Protein AF-A0A8X6TPV7-F1 (afdb_monomer)

Structure (mmCIF, N/CA/C/O backbone):
data_AF-A0A8X6TPV7-F1
#
_en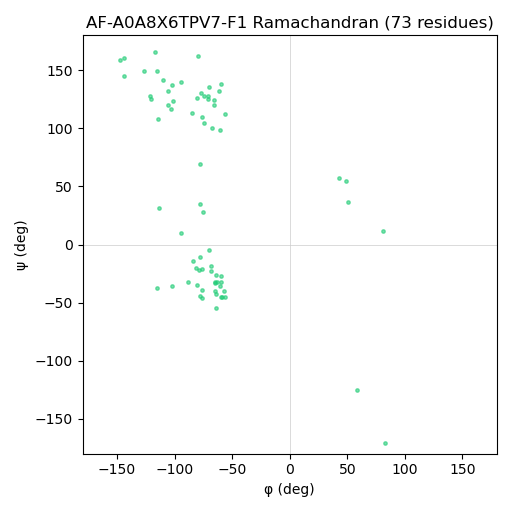try.id   AF-A0A8X6TPV7-F1
#
loop_
_atom_site.group_PDB
_atom_site.id
_atom_site.type_symbol
_atom_site.label_atom_id
_atom_site.label_alt_id
_atom_site.label_comp_id
_atom_site.label_asym_id
_atom_site.label_entity_id
_atom_site.label_seq_id
_atom_site.pdbx_PDB_ins_code
_atom_site.Cartn_x
_atom_site.Cartn_y
_atom_site.Cartn_z
_atom_site.occupancy
_atom_site.B_iso_or_equiv
_atom_site.auth_seq_id
_atom_site.auth_comp_id
_atom_site.auth_asym_id
_atom_site.auth_atom_id
_atom_site.pdbx_PDB_model_num
ATOM 1 N N . MET A 1 1 ? 7.613 26.740 5.950 1.00 36.66 1 MET A N 1
ATOM 2 C CA . MET A 1 1 ? 6.735 25.696 5.382 1.00 36.66 1 MET A CA 1
ATOM 3 C C . MET A 1 1 ? 7.160 25.526 3.939 1.00 36.66 1 MET A C 1
ATOM 5 O O . MET A 1 1 ? 7.115 26.508 3.214 1.00 36.66 1 MET A O 1
ATOM 9 N N . ALA A 1 2 ? 7.725 24.374 3.569 1.00 44.19 2 ALA A N 1
ATOM 10 C CA . ALA A 1 2 ? 8.163 24.157 2.194 1.00 44.19 2 ALA A CA 1
ATOM 11 C C . ALA A 1 2 ? 6.925 24.147 1.296 1.00 44.19 2 ALA A C 1
ATOM 13 O O . ALA A 1 2 ? 6.009 23.358 1.514 1.00 44.19 2 ALA A O 1
ATOM 14 N N . ASP A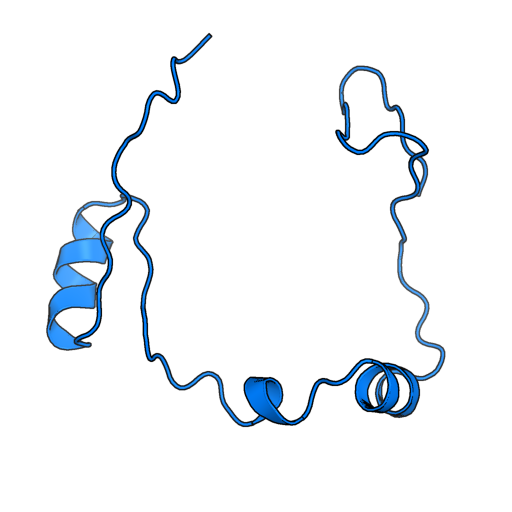 1 3 ? 6.887 25.071 0.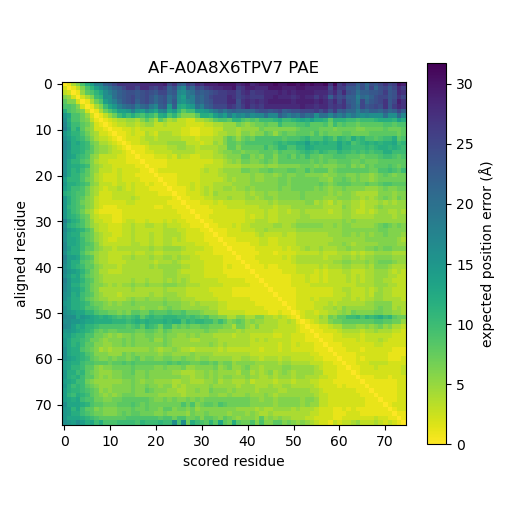346 1.00 43.22 3 ASP A N 1
ATOM 15 C CA . ASP A 1 3 ? 5.844 25.159 -0.659 1.00 43.22 3 ASP A CA 1
ATOM 16 C C . ASP A 1 3 ? 5.968 23.934 -1.582 1.00 43.22 3 ASP A C 1
ATOM 18 O O . ASP A 1 3 ? 6.848 23.864 -2.439 1.00 43.22 3 ASP A O 1
ATOM 22 N N . ILE A 1 4 ? 5.122 22.919 -1.366 1.00 55.22 4 ILE A N 1
ATOM 23 C CA . ILE A 1 4 ? 5.012 21.707 -2.204 1.00 55.22 4 ILE A CA 1
ATOM 24 C C . ILE A 1 4 ? 4.209 22.041 -3.479 1.00 55.22 4 ILE A C 1
ATOM 26 O O . ILE A 1 4 ? 3.432 21.238 -3.998 1.00 55.22 4 ILE A O 1
ATOM 30 N N . SER A 1 5 ? 4.371 23.258 -3.995 1.00 52.53 5 SER A N 1
ATOM 31 C CA . SER A 1 5 ? 3.839 23.684 -5.278 1.00 52.53 5 SER A CA 1
ATOM 32 C C . SER A 1 5 ? 4.428 22.805 -6.386 1.00 52.53 5 SER A C 1
ATOM 34 O O . SER A 1 5 ? 5.565 22.961 -6.825 1.00 52.53 5 SER A O 1
ATOM 36 N N . LYS A 1 6 ? 3.630 21.808 -6.788 1.00 56.38 6 LYS A N 1
ATOM 37 C CA . LYS A 1 6 ? 3.608 21.141 -8.098 1.00 56.38 6 LYS A CA 1
ATOM 38 C C . LYS A 1 6 ? 4.978 20.820 -8.705 1.00 56.38 6 LYS A C 1
ATOM 40 O O . LYS A 1 6 ? 5.254 21.177 -9.851 1.00 56.38 6 LYS A O 1
ATOM 45 N N . LYS A 1 7 ? 5.827 20.065 -8.004 1.00 60.09 7 LYS A N 1
ATOM 46 C CA . LYS A 1 7 ? 6.941 19.402 -8.693 1.00 60.09 7 LYS A CA 1
ATOM 47 C C . LYS A 1 7 ? 6.382 18.196 -9.451 1.00 60.09 7 LYS A C 1
ATOM 49 O O . LYS A 1 7 ? 5.929 17.234 -8.838 1.00 60.09 7 LYS A O 1
ATOM 54 N N . GLN A 1 8 ? 6.367 18.279 -10.780 1.00 78.94 8 GLN A N 1
ATOM 55 C CA . GLN A 1 8 ? 5.929 17.195 -11.661 1.00 78.94 8 GLN A CA 1
ATOM 56 C C . GLN A 1 8 ? 6.761 15.933 -11.369 1.00 78.94 8 GLN A C 1
ATOM 58 O O . GLN A 1 8 ? 7.967 15.912 -11.622 1.00 78.94 8 GLN A O 1
ATOM 63 N N . ILE A 1 9 ? 6.136 14.887 -10.822 1.00 84.62 9 I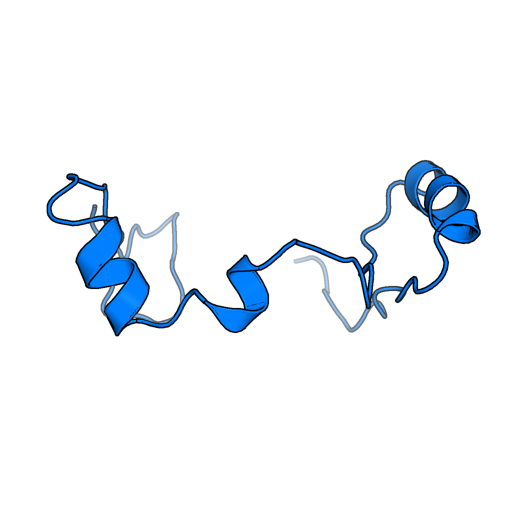LE A N 1
ATOM 64 C CA . ILE A 1 9 ? 6.802 13.597 -10.603 1.00 84.62 9 ILE A CA 1
ATOM 65 C C . ILE A 1 9 ? 7.028 12.945 -11.969 1.00 84.62 9 ILE A C 1
ATOM 67 O O . ILE A 1 9 ? 6.104 12.838 -12.776 1.00 84.62 9 ILE A O 1
ATOM 71 N N . SER A 1 10 ? 8.266 12.532 -12.241 1.00 89.88 10 SER A N 1
ATOM 72 C CA . SER A 1 10 ? 8.613 11.902 -13.517 1.00 89.88 10 SER A CA 1
ATOM 73 C C . SER A 1 10 ? 7.990 10.511 -13.618 1.00 89.88 10 SER A C 1
ATOM 75 O O . SER A 1 10 ? 8.044 9.744 -12.658 1.00 89.88 10 SER A O 1
ATOM 77 N N . ILE A 1 11 ? 7.409 10.184 -14.773 1.00 90.75 11 ILE A N 1
ATOM 78 C CA . ILE A 1 11 ? 6.866 8.853 -15.065 1.00 90.75 11 ILE A CA 1
ATOM 79 C C . ILE A 1 11 ? 7.880 8.113 -15.932 1.00 90.75 11 ILE A C 1
ATOM 81 O O . ILE A 1 11 ? 8.245 8.594 -17.000 1.00 90.75 11 ILE A O 1
ATOM 85 N N . VAL A 1 12 ? 8.305 6.946 -15.467 1.00 91.31 12 VAL A N 1
ATOM 86 C CA . VAL A 1 12 ? 9.199 6.024 -16.164 1.00 91.31 12 VAL A CA 1
ATOM 87 C C . VAL A 1 12 ? 8.368 4.849 -16.650 1.00 91.31 12 VAL A C 1
ATOM 89 O O . VAL A 1 12 ? 7.562 4.312 -15.893 1.00 91.31 12 VAL A O 1
ATOM 92 N N . ILE A 1 13 ? 8.533 4.465 -17.912 1.00 89.75 13 ILE A N 1
ATOM 93 C CA . ILE A 1 13 ? 7.811 3.328 -18.507 1.00 89.75 13 ILE A CA 1
ATOM 94 C C . ILE A 1 13 ? 8.794 2.226 -18.894 1.00 89.75 13 ILE A C 1
ATOM 96 O O . ILE A 1 13 ? 8.493 1.045 -18.746 1.00 89.75 13 ILE A O 1
ATOM 100 N N . LYS A 1 14 ? 9.975 2.608 -19.384 1.00 89.44 14 LYS A N 1
ATOM 101 C CA . LYS A 1 14 ? 10.968 1.675 -19.898 1.00 89.44 14 LYS A CA 1
ATOM 102 C C . LYS A 1 14 ? 11.978 1.307 -18.819 1.00 89.44 14 LYS A C 1
ATOM 104 O O . LYS A 1 14 ? 12.410 2.161 -18.044 1.00 89.44 14 LYS A O 1
ATOM 109 N N . ALA A 1 15 ? 12.358 0.033 -18.772 1.00 86.00 15 ALA A N 1
ATOM 110 C CA . ALA A 1 15 ? 13.262 -0.476 -17.747 1.00 86.00 15 ALA A CA 1
ATOM 111 C C . ALA A 1 15 ? 14.663 0.146 -17.851 1.00 86.00 15 ALA A C 1
ATOM 113 O O . ALA A 1 15 ? 15.304 0.388 -16.832 1.00 86.00 15 ALA A O 1
ATOM 114 N N . GLU A 1 16 ? 15.106 0.475 -19.065 1.00 90.12 16 GLU A N 1
ATOM 115 C CA . GLU A 1 16 ? 16.448 1.000 -19.338 1.00 90.12 16 GLU A CA 1
ATOM 116 C C . GLU A 1 16 ? 16.650 2.413 -18.770 1.00 90.12 16 GLU A C 1
ATOM 118 O O . GLU A 1 16 ? 17.771 2.833 -18.497 1.00 90.12 16 GLU A O 1
ATOM 123 N N . GLU A 1 17 ? 15.563 3.155 -18.556 1.00 89.75 17 GLU A N 1
ATOM 124 C CA . GLU A 1 17 ? 15.605 4.509 -18.001 1.00 89.75 17 GLU A CA 1
ATOM 125 C C . GLU A 1 17 ? 15.734 4.493 -16.469 1.00 89.75 17 GLU A C 1
ATOM 127 O O . GLU A 1 17 ? 16.163 5.483 -15.873 1.00 89.75 17 GLU A O 1
ATOM 132 N N . ILE A 1 18 ? 15.384 3.376 -15.817 1.00 90.75 18 ILE A N 1
ATOM 133 C CA . ILE A 1 18 ? 15.266 3.279 -14.356 1.00 90.75 18 ILE A CA 1
ATOM 134 C C . ILE A 1 18 ? 16.581 3.633 -13.658 1.00 90.75 18 ILE A C 1
ATOM 136 O O . ILE A 1 18 ? 16.558 4.383 -12.681 1.00 90.75 18 ILE A O 1
ATOM 140 N N . ASP A 1 19 ? 17.717 3.117 -14.127 1.00 93.25 19 ASP A N 1
ATOM 141 C CA . ASP A 1 19 ? 18.997 3.326 -13.442 1.00 93.25 19 ASP A CA 1
ATOM 142 C C . ASP A 1 19 ? 19.413 4.803 -13.459 1.00 93.25 19 ASP A C 1
ATOM 144 O O . ASP A 1 19 ? 19.768 5.355 -12.415 1.00 93.25 19 ASP A O 1
ATOM 148 N N . GLY A 1 20 ? 19.193 5.501 -14.577 1.00 91.81 20 GLY A N 1
ATOM 149 C CA . GLY A 1 20 ? 19.399 6.950 -14.657 1.00 91.81 20 GLY A CA 1
ATOM 150 C C . GLY A 1 20 ? 18.461 7.759 -13.748 1.00 91.81 20 GLY A C 1
ATOM 151 O O . GLY A 1 20 ? 18.805 8.862 -13.320 1.00 91.81 20 GLY A O 1
ATOM 152 N N . PHE A 1 21 ? 17.275 7.238 -13.412 1.00 91.19 21 PHE A N 1
ATOM 153 C CA . PHE A 1 21 ? 16.386 7.850 -12.415 1.00 91.19 21 PHE A CA 1
ATOM 154 C C . PHE A 1 21 ? 16.795 7.532 -10.971 1.00 91.19 21 PHE A C 1
ATOM 156 O O . PHE A 1 21 ? 16.686 8.413 -10.114 1.00 91.19 21 PHE A O 1
ATOM 163 N N . LYS A 1 22 ? 17.317 6.330 -10.693 1.00 91.88 22 LYS A N 1
ATOM 164 C CA . LYS A 1 22 ? 17.856 5.968 -9.369 1.00 91.88 22 LYS A CA 1
ATOM 165 C C . LYS A 1 22 ? 19.010 6.886 -8.968 1.00 91.88 22 LYS A C 1
ATOM 167 O O . LYS A 1 22 ? 19.028 7.388 -7.844 1.00 91.88 22 LYS A O 1
ATOM 172 N N . GLU A 1 23 ? 19.936 7.153 -9.887 1.00 95.19 23 GLU A N 1
ATOM 173 C CA . GLU A 1 23 ? 21.108 8.006 -9.641 1.00 95.19 23 GLU A CA 1
ATOM 174 C C . GLU A 1 23 ? 20.736 9.437 -9.230 1.00 95.19 23 GLU A C 1
ATOM 176 O O . GLU A 1 23 ? 21.408 10.040 -8.393 1.00 95.19 23 GLU A O 1
ATOM 181 N N . LYS A 1 24 ? 19.616 9.964 -9.744 1.00 92.25 24 LYS A N 1
ATOM 182 C CA . LYS A 1 24 ? 19.118 11.309 -9.413 1.00 92.25 24 LYS A CA 1
ATOM 183 C C . LYS A 1 24 ? 18.625 11.435 -7.972 1.00 92.25 24 LYS A C 1
ATOM 185 O O . LYS A 1 24 ? 18.481 12.558 -7.497 1.00 92.25 24 LYS A O 1
ATOM 190 N N . ARG A 1 25 ? 18.335 10.318 -7.286 1.00 91.31 25 ARG A N 1
ATOM 191 C CA . ARG A 1 25 ? 17.778 10.285 -5.918 1.00 91.31 25 ARG A CA 1
ATOM 192 C C . ARG A 1 25 ? 16.535 11.171 -5.753 1.00 91.31 25 ARG A C 1
ATOM 194 O O . ARG A 1 25 ? 16.334 11.800 -4.716 1.00 91.31 25 ARG A O 1
ATOM 201 N N . LEU A 1 26 ? 15.703 11.226 -6.792 1.00 89.50 26 LEU A N 1
ATOM 202 C CA . LEU A 1 26 ? 14.434 11.950 -6.799 1.00 89.50 26 LEU A CA 1
ATOM 203 C C . LEU A 1 26 ? 13.267 10.968 -6.955 1.00 89.50 26 LEU A C 1
ATOM 205 O O . LEU A 1 26 ? 13.429 9.945 -7.621 1.00 89.50 26 LEU A O 1
ATOM 209 N N . PRO A 1 27 ? 12.083 11.274 -6.393 1.00 91.62 27 PRO A N 1
ATOM 210 C CA . PRO A 1 27 ? 10.896 10.454 -6.600 1.00 91.62 27 PRO A CA 1
ATOM 211 C C . PRO A 1 27 ? 10.508 10.366 -8.082 1.00 91.62 27 PRO A C 1
ATOM 213 O O . PRO A 1 27 ? 10.493 11.374 -8.793 1.00 91.62 27 PRO A O 1
ATOM 216 N N . PHE A 1 28 ? 10.131 9.169 -8.524 1.00 92.94 28 PHE A N 1
ATOM 217 C CA . PHE A 1 28 ? 9.560 8.903 -9.844 1.00 92.94 28 PHE A CA 1
ATOM 218 C C . PHE A 1 28 ? 8.494 7.802 -9.743 1.00 92.94 28 PHE A C 1
ATOM 220 O O . PHE A 1 28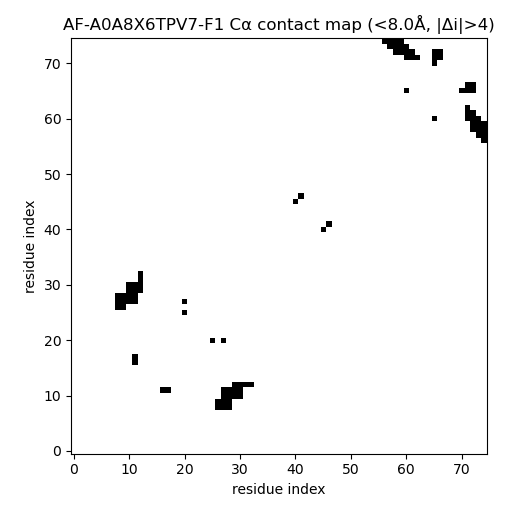 ? 8.464 7.042 -8.776 1.00 92.94 28 PHE A O 1
ATOM 227 N N . VAL A 1 29 ? 7.612 7.717 -10.739 1.00 93.44 29 VAL A N 1
ATOM 228 C CA . VAL A 1 29 ? 6.590 6.667 -10.859 1.00 93.44 29 VAL A CA 1
ATOM 229 C C . VAL A 1 29 ? 7.010 5.699 -11.952 1.00 93.44 29 VAL A C 1
ATOM 231 O O . VAL A 1 29 ? 7.109 6.101 -13.106 1.00 93.44 29 VAL A O 1
ATOM 234 N N . LEU A 1 30 ? 7.197 4.424 -11.616 1.00 94.25 30 LEU A N 1
ATOM 235 C CA . LEU A 1 30 ? 7.346 3.364 -12.611 1.00 94.25 30 LEU A CA 1
ATOM 236 C C . LEU A 1 30 ? 5.959 2.868 -13.038 1.00 94.25 30 LEU A C 1
ATOM 238 O O . LEU A 1 30 ? 5.224 2.286 -12.241 1.00 94.25 30 LEU A O 1
ATOM 242 N N . ARG A 1 31 ? 5.584 3.115 -14.291 1.00 94.25 31 ARG A N 1
ATOM 243 C CA . ARG A 1 31 ? 4.285 2.744 -14.859 1.00 94.25 31 ARG A CA 1
ATOM 244 C C . ARG A 1 31 ? 4.421 1.498 -15.728 1.00 94.25 31 ARG A C 1
ATOM 246 O O . ARG A 1 31 ? 5.333 1.405 -16.535 1.00 94.25 31 ARG A O 1
ATOM 253 N N . GLY A 1 32 ? 3.468 0.576 -15.595 1.00 91.06 32 GLY A N 1
ATOM 254 C CA . GLY A 1 32 ? 3.449 -0.666 -16.375 1.00 91.06 32 GLY A CA 1
ATOM 255 C C . GLY A 1 32 ? 4.363 -1.766 -15.830 1.00 91.06 32 GLY A C 1
ATOM 256 O O . GLY A 1 32 ? 4.567 -2.768 -16.506 1.00 91.06 32 GLY A O 1
ATOM 257 N N . ALA A 1 33 ? 4.899 -1.607 -14.615 1.00 91.69 33 ALA A N 1
ATOM 258 C CA . ALA A 1 33 ? 5.616 -2.684 -13.946 1.00 91.69 33 ALA A CA 1
ATOM 259 C C . ALA A 1 33 ? 4.689 -3.886 -13.717 1.00 91.69 33 ALA A C 1
ATOM 261 O O . ALA A 1 33 ? 3.583 -3.737 -13.194 1.00 91.69 33 ALA A O 1
ATOM 262 N N . ASN A 1 34 ? 5.162 -5.080 -14.070 1.00 92.81 34 ASN A N 1
ATOM 263 C CA . ASN A 1 34 ? 4.484 -6.318 -13.718 1.00 92.81 34 ASN A CA 1
ATOM 264 C C . ASN A 1 34 ? 4.699 -6.601 -12.222 1.00 92.81 34 ASN A C 1
ATOM 266 O O . ASN A 1 34 ? 5.785 -7.014 -11.821 1.00 92.81 34 ASN A O 1
ATOM 270 N N . ILE A 1 35 ? 3.665 -6.372 -11.410 1.00 95.06 35 ILE A N 1
ATOM 271 C CA . ILE A 1 35 ? 3.670 -6.641 -9.961 1.00 95.06 35 ILE A CA 1
ATOM 272 C C . ILE A 1 35 ? 3.098 -8.026 -9.607 1.00 95.06 35 ILE A C 1
ATOM 274 O O . ILE A 1 35 ? 2.882 -8.336 -8.437 1.00 95.06 35 ILE A O 1
ATOM 278 N N . GLY A 1 36 ? 2.873 -8.876 -10.613 1.00 97.00 36 GLY A N 1
ATOM 279 C CA . GLY A 1 36 ? 2.268 -10.196 -10.473 1.00 97.00 36 GLY A CA 1
ATOM 280 C C . GLY A 1 36 ? 0.738 -10.164 -10.420 1.00 97.00 36 GLY A C 1
ATOM 281 O O . GLY A 1 36 ? 0.098 -9.139 -10.647 1.00 97.00 36 GL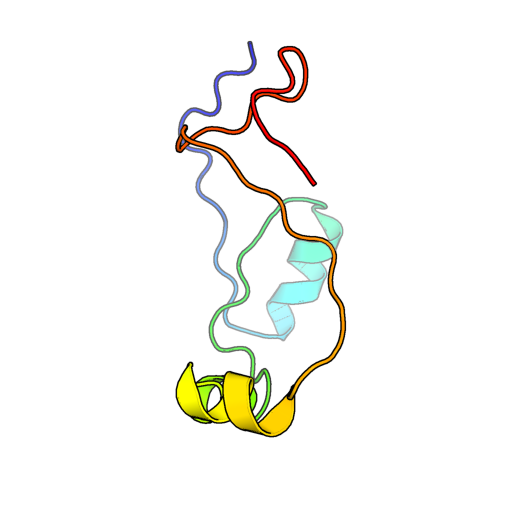Y A O 1
ATOM 282 N N . CYS A 1 37 ? 0.134 -11.314 -10.100 1.00 96.75 37 CYS A N 1
ATOM 283 C CA . CYS A 1 37 ? -1.324 -11.496 -10.142 1.00 96.75 37 CYS A CA 1
ATOM 284 C C . CYS A 1 37 ? -2.108 -10.740 -9.052 1.00 96.75 37 CYS A C 1
ATOM 286 O O . CYS A 1 37 ? -3.338 -10.770 -9.057 1.00 96.75 37 CYS A O 1
ATOM 288 N N . CYS A 1 38 ? -1.430 -10.068 -8.113 1.00 96.38 38 CYS A N 1
ATOM 289 C CA . CYS A 1 38 ? -2.089 -9.318 -7.041 1.00 96.38 38 CYS A CA 1
ATOM 290 C C . CYS A 1 38 ? -2.991 -8.205 -7.591 1.00 96.38 38 CYS A C 1
ATOM 292 O O . CYS A 1 38 ? -4.083 -8.007 -7.067 1.00 96.38 38 CYS A O 1
ATOM 294 N N . ALA A 1 39 ? -2.582 -7.559 -8.689 1.00 95.06 39 ALA A N 1
ATOM 295 C CA . ALA A 1 39 ? -3.334 -6.485 -9.334 1.00 95.06 39 ALA A CA 1
ATOM 296 C C . ALA A 1 39 ? -4.731 -6.919 -9.811 1.00 95.06 39 ALA A C 1
ATOM 298 O O . ALA A 1 39 ? -5.634 -6.092 -9.893 1.00 95.06 39 ALA A O 1
ATOM 299 N N . GLU A 1 40 ? -4.909 -8.207 -10.113 1.00 96.12 40 GLU A N 1
ATOM 300 C CA . GLU A 1 40 ? -6.167 -8.774 -10.611 1.00 96.12 40 GLU A CA 1
ATOM 301 C C . GLU A 1 40 ? -6.936 -9.515 -9.511 1.00 96.12 40 GLU A C 1
ATOM 303 O O . GLU A 1 40 ? -8.164 -9.497 -9.485 1.00 96.12 40 GLU A O 1
ATOM 308 N N . LYS A 1 41 ? -6.223 -10.181 -8.593 1.00 97.19 41 LYS A N 1
ATOM 309 C CA . LYS A 1 41 ? -6.833 -11.074 -7.598 1.00 97.19 41 LYS A CA 1
ATOM 310 C C . LYS A 1 41 ? -7.272 -10.386 -6.312 1.00 97.19 41 LYS A C 1
ATOM 312 O O . LYS A 1 41 ? -8.216 -10.857 -5.684 1.00 97.19 41 LYS A O 1
ATOM 317 N N . TRP A 1 42 ? -6.583 -9.333 -5.871 1.00 97.19 42 TRP A N 1
ATOM 318 C CA . TRP A 1 42 ? -6.776 -8.748 -4.538 1.00 97.19 42 TRP A CA 1
ATOM 319 C C . TRP A 1 42 ? -8.027 -7.863 -4.457 1.00 97.19 42 TRP A C 1
ATOM 321 O O . TRP A 1 42 ? -7.959 -6.645 -4.309 1.00 97.19 42 TRP A O 1
ATOM 331 N N . THR A 1 43 ? -9.191 -8.502 -4.537 1.00 97.00 43 THR A N 1
ATOM 332 C CA . THR A 1 43 ? -10.485 -7.906 -4.191 1.00 97.00 43 THR A CA 1
ATOM 333 C C . THR A 1 43 ? -10.685 -7.905 -2.673 1.00 97.00 43 THR A C 1
ATOM 335 O O . THR A 1 43 ? -10.033 -8.666 -1.957 1.00 97.00 43 THR A O 1
ATOM 338 N N . SER A 1 44 ? -11.613 -7.089 -2.162 1.00 95.44 44 SER A N 1
ATOM 339 C CA . SER A 1 44 ? -11.945 -7.080 -0.727 1.00 95.44 44 SER A CA 1
ATOM 340 C C . SER A 1 44 ? -12.390 -8.455 -0.218 1.00 95.44 44 SER A C 1
ATOM 342 O O . SER A 1 44 ? -11.965 -8.867 0.859 1.00 95.44 44 SER A O 1
ATOM 344 N N . VAL A 1 45 ? -13.179 -9.186 -1.014 1.00 96.38 45 VAL A N 1
ATOM 345 C CA . VAL A 1 45 ? -13.640 -10.548 -0.698 1.00 96.38 45 VAL A CA 1
ATOM 346 C C . VAL A 1 45 ? -12.455 -11.506 -0.623 1.00 96.38 45 VAL A C 1
ATOM 348 O O . VAL A 1 45 ? -12.232 -12.108 0.424 1.00 96.38 45 VAL A O 1
ATOM 351 N N . TYR A 1 46 ? -11.633 -11.562 -1.676 1.00 96.50 46 TYR A N 1
ATOM 352 C CA . TYR A 1 46 ? -10.457 -12.437 -1.723 1.00 96.50 46 TYR A CA 1
ATOM 353 C C . TYR A 1 46 ? -9.507 -12.180 -0.550 1.00 96.50 46 TYR A C 1
ATOM 355 O O . TYR A 1 46 ? -9.048 -13.114 0.101 1.00 96.50 46 TYR A O 1
ATOM 363 N N . LEU A 1 47 ? -9.221 -10.909 -0.251 1.00 96.00 47 LEU A N 1
ATOM 364 C CA . LEU A 1 47 ? -8.351 -10.548 0.865 1.00 96.00 47 LEU A CA 1
ATOM 365 C C . LEU A 1 47 ? -8.950 -10.974 2.211 1.00 96.00 47 LEU A C 1
ATOM 367 O O . LEU A 1 47 ? -8.224 -11.517 3.035 1.00 96.00 47 LEU A O 1
ATOM 371 N N . SER A 1 48 ? -10.257 -10.783 2.422 1.00 94.00 48 SER A N 1
ATOM 372 C CA . SER A 1 48 ? -10.925 -11.187 3.668 1.00 94.00 48 SER A CA 1
ATOM 373 C C . SER A 1 48 ? -10.930 -12.706 3.882 1.00 94.00 48 SER A C 1
ATOM 375 O O . SER A 1 48 ? -10.811 -13.169 5.014 1.00 94.00 48 SER A O 1
ATOM 377 N N . GLU A 1 49 ? -11.010 -13.483 2.800 1.00 95.25 49 GLU A N 1
ATOM 378 C CA . GLU A 1 49 ? -10.988 -14.946 2.844 1.00 95.25 49 GLU A CA 1
ATOM 379 C C . GLU A 1 49 ? -9.575 -15.486 3.080 1.00 95.25 49 GLU A C 1
ATOM 381 O O . GLU A 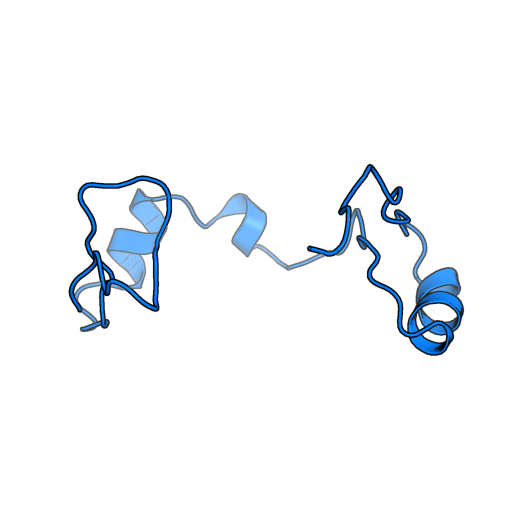1 49 ? -9.380 -16.363 3.919 1.00 95.25 49 GLU A O 1
ATOM 386 N N . ILE A 1 50 ? -8.584 -14.955 2.356 1.00 95.88 50 ILE A N 1
ATOM 387 C CA . ILE A 1 50 ? -7.205 -15.455 2.396 1.00 95.88 50 ILE A CA 1
ATOM 388 C C . ILE A 1 50 ? -6.467 -15.015 3.663 1.00 95.88 50 ILE A C 1
ATOM 390 O O . ILE A 1 50 ? -5.709 -15.807 4.216 1.00 95.88 50 ILE A O 1
ATOM 394 N N . LEU A 1 51 ? -6.667 -13.775 4.123 1.00 92.56 51 LEU A N 1
ATOM 395 C CA . LEU A 1 51 ? -6.001 -13.258 5.328 1.00 92.56 51 LEU A CA 1
ATOM 396 C C . LEU A 1 51 ? -6.667 -13.754 6.622 1.00 92.56 51 LEU A C 1
ATOM 398 O O . LEU A 1 51 ? -6.034 -13.786 7.677 1.00 92.56 51 LEU A O 1
ATOM 402 N N . GLY A 1 52 ? -7.937 -14.161 6.561 1.00 89.50 52 GLY A N 1
ATOM 403 C CA . GLY A 1 52 ? -8.648 -14.740 7.696 1.00 89.50 52 GLY A CA 1
ATOM 404 C C . GLY A 1 52 ? -8.709 -13.807 8.912 1.00 89.50 52 GLY A C 1
ATOM 405 O O . GLY A 1 52 ? -9.218 -12.693 8.828 1.00 89.50 52 GLY A O 1
ATOM 406 N N . LYS A 1 53 ? -8.248 -14.296 10.071 1.00 92.31 53 LYS A N 1
ATOM 407 C CA . LYS A 1 53 ? -8.341 -13.609 11.376 1.00 92.31 53 LYS A CA 1
ATOM 408 C C . LYS A 1 53 ? -6.978 -13.209 11.941 1.00 92.31 53 LYS A C 1
ATOM 410 O O . LYS A 1 53 ? -6.790 -13.229 13.155 1.00 92.31 53 LYS A O 1
ATOM 415 N N . GLU A 1 54 ? -6.017 -12.908 11.078 1.00 92.88 54 GLU A N 1
ATOM 416 C CA . GLU A 1 54 ? -4.709 -12.453 11.540 1.00 92.88 54 GLU A CA 1
ATOM 417 C C . GLU A 1 54 ? -4.830 -11.087 12.234 1.00 92.88 54 GLU A C 1
ATOM 419 O O . GLU A 1 54 ? -5.382 -10.136 11.677 1.00 92.88 54 GLU A O 1
ATOM 424 N N . GLU A 1 55 ? -4.364 -11.000 13.483 1.00 94.00 55 GLU A N 1
ATOM 425 C CA . GLU A 1 55 ? -4.432 -9.762 14.259 1.00 94.00 55 GLU A CA 1
ATOM 426 C C . GLU A 1 55 ? -3.447 -8.729 13.707 1.00 94.00 55 GLU A C 1
ATOM 428 O O . GLU A 1 55 ? -2.241 -8.966 13.615 1.00 94.00 55 GLU A O 1
ATOM 433 N N . VAL A 1 56 ? -3.963 -7.544 13.380 1.00 94.44 56 VAL A N 1
ATOM 434 C CA . VAL A 1 56 ? -3.177 -6.412 12.883 1.00 94.44 56 VAL A CA 1
ATOM 435 C C . VAL A 1 56 ? -3.452 -5.171 13.723 1.00 94.44 56 VAL A C 1
ATOM 437 O O . VAL A 1 56 ? -4.548 -4.988 14.247 1.00 94.44 56 VAL A O 1
ATOM 440 N N . LYS A 1 57 ? -2.456 -4.290 13.845 1.00 95.25 57 LYS A N 1
ATOM 441 C CA . LYS A 1 57 ? -2.635 -2.979 14.486 1.00 95.25 57 LYS A CA 1
ATOM 442 C C . LYS A 1 57 ? -3.357 -2.040 13.525 1.00 95.25 57 LYS A C 1
ATOM 444 O O . LYS A 1 57 ? -2.922 -1.904 12.379 1.00 95.25 57 LYS A O 1
ATOM 449 N N . ILE A 1 58 ? -4.415 -1.374 13.982 1.00 94.94 58 ILE A N 1
ATOM 450 C CA . ILE A 1 58 ? -5.284 -0.567 13.120 1.00 94.94 58 ILE A CA 1
ATOM 451 C C . ILE A 1 58 ? -5.282 0.872 13.610 1.00 94.94 58 ILE A C 1
ATOM 453 O O . ILE A 1 58 ? -5.636 1.159 14.741 1.00 94.94 58 ILE A O 1
ATOM 457 N N . HIS A 1 59 ? -4.951 1.806 12.725 1.00 96.62 59 HIS A N 1
ATOM 458 C CA . HIS A 1 59 ? -5.118 3.217 13.043 1.00 96.62 59 HIS A CA 1
ATOM 459 C C . HIS A 1 59 ? -6.581 3.627 12.844 1.00 96.62 59 HIS A C 1
ATOM 461 O O . HIS A 1 59 ? -7.122 3.439 11.753 1.00 96.62 59 HIS A O 1
ATOM 467 N N . VAL A 1 60 ? -7.203 4.220 13.864 1.00 97.06 60 VAL A N 1
ATOM 468 C CA . VAL A 1 60 ? -8.598 4.694 13.814 1.00 97.06 60 VAL A CA 1
ATOM 469 C C . VAL A 1 60 ? -8.651 6.193 14.097 1.00 97.06 60 VAL A C 1
ATOM 471 O O . VAL A 1 60 ? -8.121 6.651 15.105 1.00 97.06 60 VAL A O 1
ATOM 474 N N . SER A 1 61 ? -9.296 6.967 13.220 1.00 97.12 61 SER A N 1
ATOM 475 C CA . SER A 1 61 ? -9.494 8.411 13.391 1.00 97.12 61 SER A CA 1
ATOM 476 C C . SER A 1 61 ? -10.851 8.848 12.846 1.00 97.12 61 SER A C 1
ATOM 478 O O . SER A 1 61 ? -11.307 8.337 11.826 1.00 97.12 61 SER A O 1
ATOM 480 N N . GLU A 1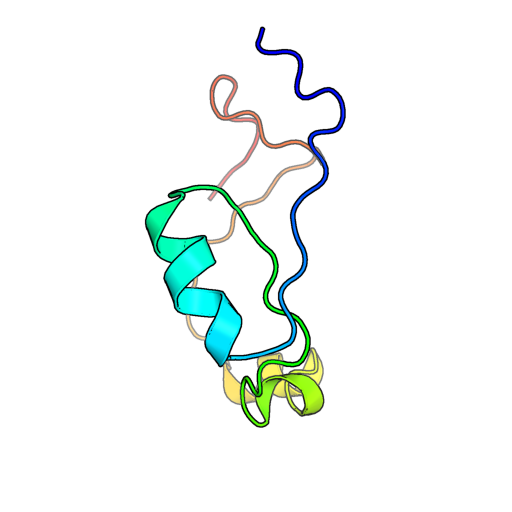 62 ? -11.464 9.832 13.504 1.00 96.62 62 GLU A N 1
ATOM 481 C CA . GLU A 1 62 ? -12.657 10.533 13.005 1.00 96.62 62 GLU A CA 1
ATOM 482 C C . GLU A 1 62 ? -12.312 11.580 11.930 1.00 96.62 62 GLU A C 1
ATOM 484 O O . GLU A 1 62 ? -13.198 12.119 11.268 1.00 96.62 62 GLU A O 1
ATOM 489 N N . PHE A 1 63 ? -11.022 11.879 11.737 1.00 96.19 63 PHE A N 1
ATOM 490 C CA . PHE A 1 63 ? -10.544 12.898 10.811 1.00 96.19 63 PHE A CA 1
ATOM 491 C C . PHE A 1 63 ? -9.827 12.266 9.617 1.00 96.19 63 PHE A C 1
ATOM 493 O O . PHE A 1 63 ? -9.034 11.341 9.757 1.00 96.19 63 PHE A O 1
ATOM 500 N N . GLN A 1 64 ? -10.032 12.838 8.428 1.00 95.25 64 GLN A N 1
ATOM 501 C CA . GLN A 1 64 ? -9.337 12.405 7.210 1.00 95.25 64 GLN A CA 1
ATOM 502 C C . GLN A 1 64 ? -7.813 12.609 7.291 1.00 95.25 64 GLN A C 1
ATOM 504 O O . GLN A 1 64 ? -7.048 11.851 6.698 1.00 95.25 64 GLN A O 1
ATOM 509 N N . HIS A 1 65 ? -7.372 13.648 8.005 1.00 96.00 65 HIS A N 1
ATOM 510 C CA . HIS A 1 65 ? -5.960 13.982 8.163 1.00 96.00 65 HIS A CA 1
ATOM 511 C C . HIS A 1 65 ? -5.478 13.539 9.541 1.00 96.00 65 HIS A C 1
ATOM 513 O O . HIS A 1 65 ? -5.929 14.064 10.563 1.00 96.00 65 HIS A O 1
ATOM 519 N N . LEU A 1 66 ? -4.534 12.600 9.558 1.00 96.38 66 LEU A N 1
ATOM 520 C CA . LEU A 1 66 ? -3.857 12.189 10.781 1.00 96.38 66 LEU A CA 1
ATOM 521 C C . LEU A 1 66 ? -2.861 13.274 11.211 1.00 96.38 66 LEU A C 1
ATOM 523 O O . LEU A 1 66 ? -2.011 13.705 10.431 1.00 96.38 66 LEU A O 1
ATOM 527 N N . ASP A 1 67 ? -2.965 13.699 12.464 1.00 96.06 67 ASP A N 1
ATOM 528 C CA . ASP A 1 67 ? -2.081 14.657 13.117 1.00 96.06 67 ASP A CA 1
ATOM 529 C C . ASP A 1 67 ? -1.324 13.939 14.238 1.00 96.06 67 ASP A C 1
ATOM 531 O O . ASP A 1 67 ? -1.880 13.593 15.281 1.00 96.06 67 ASP A O 1
ATOM 535 N N . PHE A 1 68 ? -0.030 13.721 14.017 1.00 94.81 68 PHE A N 1
ATOM 536 C CA . PHE A 1 68 ? 0.848 13.022 14.954 1.00 94.81 68 PHE A CA 1
ATOM 537 C C . PHE A 1 68 ? 1.255 13.875 16.162 1.00 94.81 68 PHE A C 1
ATOM 539 O O . PHE A 1 68 ? 1.632 13.314 17.190 1.00 94.81 68 PHE A O 1
ATOM 546 N N . LEU A 1 69 ? 1.169 15.208 16.067 1.00 96.62 69 LEU A N 1
ATOM 547 C CA . LEU A 1 69 ? 1.459 16.108 17.186 1.00 96.62 69 LEU A CA 1
ATOM 548 C C . LEU A 1 69 ? 0.286 16.134 18.162 1.00 96.62 69 LEU A C 1
ATOM 550 O O . LEU A 1 69 ? 0.483 16.038 19.371 1.00 96.62 69 LEU A O 1
ATOM 554 N N . LYS A 1 70 ? -0.938 16.225 17.632 1.00 96.50 70 LYS A N 1
ATOM 555 C CA . LYS A 1 70 ? -2.170 16.196 18.435 1.00 96.50 70 LYS A CA 1
ATOM 556 C C . LYS A 1 70 ? -2.641 14.782 18.764 1.00 96.50 70 LYS A C 1
ATOM 558 O O . LYS A 1 70 ? -3.496 14.634 19.629 1.00 96.50 70 LYS A O 1
ATOM 563 N N . LYS A 1 71 ? -2.099 13.768 18.079 1.00 93.62 71 LYS A N 1
ATOM 564 C CA . LYS A 1 71 ? -2.508 12.358 18.160 1.00 93.62 71 LYS A CA 1
ATOM 565 C C . LYS A 1 71 ? -4.023 12.198 18.027 1.00 93.62 71 LYS A C 1
ATOM 567 O O . LYS A 1 71 ? -4.669 11.590 18.872 1.00 93.62 71 LYS A O 1
ATOM 572 N N . ASN A 1 72 ? -4.600 12.738 16.955 1.00 96.69 72 ASN A N 1
ATOM 573 C CA . ASN A 1 72 ? -6.043 12.643 16.683 1.00 96.69 72 ASN A CA 1
ATOM 574 C C . ASN A 1 72 ? -6.486 11.251 16.166 1.00 96.69 72 ASN A C 1
ATOM 576 O O . ASN A 1 72 ? -7.451 11.149 15.407 1.00 96.69 72 ASN A O 1
ATOM 580 N N . PHE A 1 73 ? -5.769 10.189 16.533 1.00 97.25 73 PHE A N 1
ATOM 581 C CA . PHE A 1 73 ? -6.016 8.812 16.121 1.00 97.25 73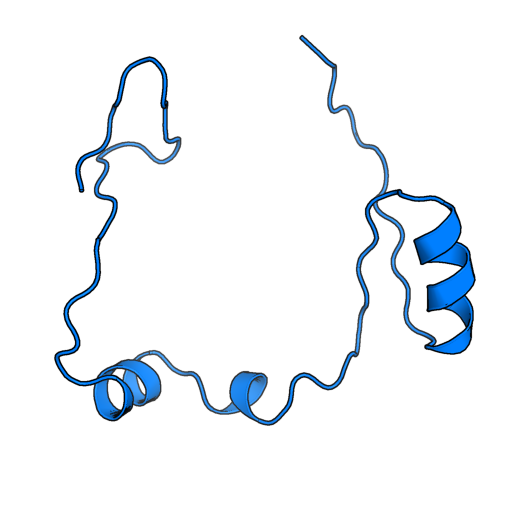 PHE A CA 1
ATOM 582 C C . PHE A 1 73 ? -5.631 7.831 17.236 1.00 97.25 73 PHE A C 1
ATOM 584 O O . PHE A 1 73 ? -4.830 8.154 18.114 1.00 97.25 73 PHE A O 1
ATOM 591 N N . MET A 1 74 ? -6.190 6.625 17.179 1.00 95.50 74 MET A N 1
ATOM 592 C CA . MET A 1 74 ? -5.936 5.508 18.095 1.00 95.50 74 MET A CA 1
ATOM 593 C C . MET A 1 74 ? -5.323 4.320 17.341 1.00 95.50 74 MET A C 1
ATOM 595 O O . MET A 1 74 ? -5.335 4.324 16.109 1.00 95.50 74 MET A O 1
ATOM 599 N N . TYR A 1 75 ? -4.775 3.350 18.078 1.00 92.00 75 TYR A N 1
ATOM 600 C CA . TYR A 1 75 ? -4.201 2.095 17.565 1.00 92.00 75 TYR A CA 1
ATOM 601 C C . TYR A 1 75 ? -5.101 0.892 17.851 1.00 92.00 75 TYR A C 1
ATOM 603 O O . TYR A 1 75 ? -5.898 1.005 18.812 1.00 92.00 75 TYR A O 1
#

Solvent-accessible surface area (backbone atoms only — not comparable to full-atom values): 5152 Å² total; per-residue (Å²): 129,86,79,82,75,78,75,83,69,47,75,43,71,56,76,84,55,46,62,70,44,58,75,66,74,56,80,65,43,76,48,88,69,87,80,59,70,56,86,78,55,70,40,74,66,51,46,53,63,73,57,59,83,72,89,74,91,50,81,47,56,97,51,94,71,84,39,82,88,77,50,62,55,47,108

Secondary structure (DSSP, 8-state):
--------PEEE-SGGGHHHHHHTT--EEE-S----THHHH--HHHHHHHHTT------B-SSSS--TTTT--B-

Radius of gyration: 18.78 Å; Cα contacts (8 Å, |Δi|>4): 45; chains: 1; bounding box: 35×41×38 Å

Mean predicted aligned error: 6.8 Å

pLDDT: mean 89.49, std 13.36, range [36.66, 97.25]

Organism: Nephila pilipes (NCBI:txid299642)

Sequence (75 aa):
MADISKKQISIVIKAEEIDGFKEKRLPFVLRGANIGCCAEKWTSVYLSEILGKEEVKIHVSEFQHLDFLKKNFMY

Foldseek 3Di:
DPDPPDPDAAEDADPVCVVVVVVVVDHHHHPPDCPDCCVPQVDPVNCCVVVPPDDDDDWDAPDPDQDPVVRRIDD

InterPro domains:
  IPR014710 RmlC-like jelly roll fold [G3DSA:2.60.120.10] (3-75)